Protein AF-A0A7X1WRK9-F1 (afdb_monomer_lite)

pLDDT: mean 97.45, std 4.42, range [53.47, 98.88]

Structure (mmCIF, N/CA/C/O backbone):
data_AF-A0A7X1WRK9-F1
#
_entry.id   AF-A0A7X1WRK9-F1
#
loop_
_atom_site.group_PDB
_atom_site.id
_atom_site.type_symbol
_atom_site.label_atom_id
_atom_site.label_alt_id
_atom_site.label_comp_id
_atom_site.label_asym_id
_atom_site.label_entity_id
_atom_site.label_seq_id
_atom_site.pdbx_PDB_ins_code
_atom_site.Cartn_x
_atom_site.Cartn_y
_atom_site.Cartn_z
_atom_site.occupancy
_atom_site.B_iso_or_equiv
_atom_site.auth_seq_id
_atom_site.auth_comp_id
_atom_site.auth_asym_id
_atom_site.auth_atom_id
_atom_site.pdbx_PDB_model_num
ATOM 1 N N . TYR A 1 1 ? 22.500 0.885 -6.246 1.00 94.75 1 TYR A N 1
ATOM 2 C CA . TYR A 1 1 ? 22.406 -0.528 -5.839 1.00 94.75 1 TYR A CA 1
ATOM 3 C C . TYR A 1 1 ? 23.255 -1.409 -6.735 1.00 94.75 1 TYR A C 1
ATOM 5 O O . TYR A 1 1 ? 24.122 -2.088 -6.204 1.00 94.75 1 TYR A O 1
ATOM 13 N N . ASP A 1 2 ? 23.129 -1.287 -8.056 1.00 94.88 2 ASP A N 1
ATOM 14 C CA . ASP A 1 2 ? 23.930 -2.044 -9.032 1.00 94.88 2 ASP A CA 1
ATOM 15 C C . ASP A 1 2 ? 25.448 -1.959 -8.793 1.00 94.88 2 ASP A C 1
ATOM 17 O O . ASP A 1 2 ? 26.114 -2.985 -8.714 1.00 94.88 2 ASP A O 1
ATOM 21 N N . ALA A 1 3 ? 25.998 -0.758 -8.563 1.00 97.50 3 ALA A N 1
ATOM 22 C CA . ALA A 1 3 ? 27.426 -0.579 -8.251 1.00 97.50 3 ALA A CA 1
ATOM 23 C C . ALA A 1 3 ? 27.886 -1.296 -6.961 1.00 97.50 3 ALA A C 1
ATOM 25 O O . ALA A 1 3 ? 29.075 -1.537 -6.781 1.00 97.50 3 ALA A O 1
ATOM 26 N N . ALA A 1 4 ? 26.950 -1.641 -6.071 1.00 97.44 4 ALA A N 1
ATOM 27 C CA . ALA A 1 4 ? 27.188 -2.413 -4.852 1.00 97.44 4 ALA A CA 1
ATOM 28 C C . ALA A 1 4 ? 26.836 -3.909 -5.014 1.00 97.44 4 ALA A C 1
ATOM 30 O O . ALA A 1 4 ? 26.764 -4.628 -4.021 1.00 97.44 4 ALA A O 1
ATOM 31 N N . GLY A 1 5 ? 26.575 -4.384 -6.239 1.00 97.31 5 GLY A N 1
ATOM 32 C CA . GLY A 1 5 ? 26.250 -5.786 -6.529 1.00 97.31 5 GLY A CA 1
ATOM 33 C C . GLY A 1 5 ? 24.826 -6.214 -6.152 1.00 97.31 5 GLY A C 1
ATOM 34 O O . GLY A 1 5 ? 24.547 -7.409 -6.088 1.00 97.31 5 GLY A O 1
ATOM 35 N N . VAL A 1 6 ? 23.917 -5.269 -5.888 1.00 97.56 6 VAL A N 1
ATOM 36 C CA . VAL A 1 6 ? 22.509 -5.564 -5.573 1.00 97.56 6 VAL A CA 1
ATOM 37 C C . VAL A 1 6 ? 21.665 -5.401 -6.832 1.00 97.56 6 VAL A C 1
ATOM 39 O O . VAL A 1 6 ? 21.566 -4.296 -7.358 1.00 97.56 6 VAL A O 1
ATOM 42 N N . SER A 1 7 ? 21.060 -6.501 -7.284 1.00 95.94 7 SER A N 1
ATOM 43 C CA . SER A 1 7 ? 20.192 -6.541 -8.465 1.00 95.94 7 SER A CA 1
ATOM 44 C C . SER A 1 7 ? 18.877 -5.771 -8.261 1.00 95.94 7 SER A C 1
ATOM 46 O O . SER A 1 7 ? 18.382 -5.635 -7.138 1.00 95.94 7 SER A O 1
ATOM 48 N N . LYS A 1 8 ? 18.310 -5.265 -9.364 1.00 93.75 8 LYS A N 1
ATOM 49 C CA . LYS A 1 8 ? 17.110 -4.410 -9.385 1.00 93.75 8 LYS A CA 1
ATOM 50 C C . LYS A 1 8 ? 15.859 -5.100 -8.833 1.00 93.75 8 LYS A C 1
ATOM 52 O O . LYS A 1 8 ? 15.050 -4.440 -8.198 1.00 93.75 8 LYS A O 1
ATOM 57 N N . ASP A 1 9 ? 15.732 -6.415 -8.997 1.00 95.25 9 ASP A N 1
ATOM 58 C CA . ASP A 1 9 ? 14.627 -7.240 -8.474 1.00 95.25 9 ASP A CA 1
ATOM 59 C C . ASP A 1 9 ? 14.572 -7.303 -6.936 1.00 95.25 9 ASP A C 1
ATOM 61 O O . ASP A 1 9 ? 13.569 -7.714 -6.356 1.00 95.25 9 ASP A O 1
ATOM 65 N N . ARG A 1 10 ? 15.642 -6.871 -6.257 1.00 97.31 10 ARG A N 1
ATOM 66 C CA . ARG A 1 10 ? 15.700 -6.759 -4.793 1.00 97.31 10 ARG A CA 1
ATOM 67 C C . ARG A 1 10 ? 15.329 -5.374 -4.265 1.00 97.31 10 ARG A C 1
ATOM 69 O O . ARG A 1 10 ? 15.369 -5.168 -3.050 1.00 97.31 10 ARG A O 1
ATOM 76 N N . VAL A 1 11 ? 15.021 -4.418 -5.141 1.00 97.81 11 VAL A N 1
ATOM 77 C CA . VAL A 1 11 ? 14.848 -3.006 -4.787 1.00 97.81 11 VAL A CA 1
ATOM 78 C C . VAL A 1 11 ? 13.522 -2.487 -5.327 1.00 97.81 11 VAL A C 1
ATOM 80 O O . VAL A 1 11 ? 13.218 -2.640 -6.500 1.00 97.81 11 VAL A O 1
ATOM 83 N N . LEU A 1 12 ? 12.773 -1.787 -4.473 1.00 98.44 12 LEU A N 1
ATOM 84 C CA . LEU A 1 12 ? 11.629 -0.979 -4.888 1.00 98.44 12 LEU A CA 1
ATOM 85 C C . LEU A 1 12 ? 11.966 0.501 -4.704 1.00 98.44 12 LEU A C 1
ATOM 87 O O . LEU A 1 12 ? 12.271 0.932 -3.587 1.00 98.44 12 LEU A O 1
ATOM 91 N N . ILE A 1 13 ? 11.891 1.292 -5.774 1.00 98.62 13 ILE A N 1
ATOM 92 C CA . ILE A 1 13 ? 12.064 2.747 -5.686 1.00 98.62 13 ILE A CA 1
ATOM 93 C C . ILE A 1 13 ? 10.761 3.367 -5.193 1.00 98.62 13 ILE A C 1
ATOM 95 O O . ILE A 1 13 ? 9.708 3.215 -5.808 1.00 98.62 13 ILE A O 1
ATOM 99 N N . LYS A 1 14 ? 10.821 4.045 -4.046 1.00 98.81 14 LYS A N 1
ATOM 100 C CA . LYS A 1 14 ? 9.633 4.575 -3.377 1.00 98.81 14 LYS A CA 1
ATOM 101 C C . LYS A 1 14 ? 9.368 6.021 -3.791 1.00 98.81 14 LYS A C 1
ATOM 103 O O . LYS A 1 14 ? 10.218 6.878 -3.564 1.00 98.81 14 LYS A O 1
ATOM 108 N N . LEU A 1 15 ? 8.183 6.297 -4.338 1.00 98.75 15 LEU A N 1
ATOM 109 C CA . LEU A 1 15 ? 7.756 7.638 -4.757 1.00 98.75 15 LEU A CA 1
ATOM 110 C C . LEU A 1 15 ? 6.411 8.005 -4.122 1.00 98.75 15 LEU A C 1
ATOM 112 O O . LEU A 1 15 ? 5.583 7.138 -3.843 1.00 98.75 15 LEU A O 1
ATOM 116 N N . ALA A 1 16 ? 6.180 9.296 -3.888 1.00 98.75 16 ALA A N 1
ATOM 117 C CA . ALA A 1 16 ? 4.862 9.778 -3.486 1.00 98.75 16 ALA A CA 1
ATOM 118 C C . ALA A 1 16 ? 3.863 9.618 -4.644 1.00 98.75 16 ALA A C 1
ATOM 120 O O . ALA A 1 16 ? 4.201 9.898 -5.791 1.00 98.75 16 ALA A O 1
ATOM 121 N N . SER A 1 17 ? 2.625 9.228 -4.339 1.00 98.69 17 SER A N 1
ATOM 122 C CA . SER A 1 17 ? 1.556 9.000 -5.326 1.00 98.69 17 SER A CA 1
ATOM 123 C C . SER A 1 17 ? 0.919 10.309 -5.819 1.00 98.69 17 SER A C 1
ATOM 125 O O . SER A 1 17 ? -0.303 10.463 -5.799 1.00 98.69 17 SER A O 1
ATOM 127 N N . THR A 1 18 ? 1.738 11.293 -6.198 1.00 98.81 18 THR A N 1
ATOM 128 C CA . THR A 1 18 ? 1.277 12.477 -6.942 1.00 98.81 18 THR A CA 1
ATOM 129 C C . THR A 1 18 ? 1.105 12.123 -8.419 1.00 98.81 18 THR A C 1
ATOM 131 O O . THR A 1 18 ? 1.531 11.054 -8.854 1.00 98.81 18 THR A O 1
ATOM 134 N N . CYS A 1 19 ? 0.509 13.016 -9.212 1.00 98.44 19 CYS A N 1
ATOM 135 C CA . CYS A 1 19 ? 0.397 12.805 -10.657 1.00 98.44 19 CYS A CA 1
ATOM 136 C C . CYS A 1 19 ? 1.779 12.565 -11.291 1.00 98.44 19 CYS A C 1
ATOM 138 O O . CYS A 1 19 ? 1.993 11.576 -11.988 1.00 98.44 19 CYS A O 1
ATOM 140 N N . GLU A 1 20 ? 2.746 13.420 -10.966 1.00 98.81 20 GLU A N 1
ATOM 141 C CA . GLU A 1 20 ? 4.124 13.357 -11.452 1.00 98.81 20 GLU A CA 1
ATOM 142 C C . GLU A 1 20 ? 4.833 12.099 -10.952 1.00 98.81 20 GLU A C 1
ATOM 144 O O . GLU A 1 20 ? 5.529 11.445 -11.724 1.00 98.81 20 GLU A O 1
ATOM 149 N N . GLY A 1 21 ? 4.620 11.722 -9.686 1.00 98.81 21 GLY A N 1
ATOM 150 C CA . GLY A 1 21 ? 5.179 10.497 -9.118 1.00 98.81 21 GLY A CA 1
ATOM 151 C C . GLY A 1 21 ? 4.663 9.238 -9.816 1.00 98.81 21 GLY A C 1
ATOM 152 O O . GLY A 1 21 ? 5.448 8.338 -10.104 1.00 98.81 21 GLY A O 1
ATOM 153 N N . ILE A 1 22 ? 3.373 9.199 -10.164 1.00 98.88 22 ILE A N 1
ATOM 154 C CA . ILE A 1 22 ? 2.767 8.089 -10.914 1.00 98.88 22 ILE A CA 1
ATOM 155 C C . ILE A 1 22 ? 3.288 8.058 -12.356 1.00 98.88 22 ILE A C 1
ATOM 157 O O . ILE A 1 22 ? 3.625 6.988 -12.854 1.00 98.88 22 ILE A O 1
ATOM 161 N N . ARG A 1 23 ? 3.405 9.212 -13.029 1.00 98.81 23 ARG A N 1
ATOM 162 C CA . ARG A 1 23 ? 3.986 9.284 -14.385 1.00 98.81 23 ARG A CA 1
ATOM 163 C C . ARG A 1 23 ? 5.454 8.850 -14.403 1.00 98.81 23 ARG A C 1
ATOM 165 O O . ARG A 1 23 ? 5.867 8.135 -15.310 1.00 98.81 23 ARG A O 1
ATOM 172 N N . ALA A 1 24 ? 6.232 9.253 -13.399 1.00 98.81 24 ALA A N 1
ATOM 173 C CA . ALA A 1 24 ? 7.614 8.814 -13.246 1.00 98.81 24 ALA A CA 1
ATOM 174 C C . ALA A 1 24 ? 7.691 7.301 -13.012 1.00 98.81 24 ALA A C 1
ATOM 176 O O . ALA A 1 24 ? 8.501 6.627 -13.644 1.00 98.81 24 ALA A O 1
ATOM 177 N N . ALA A 1 25 ? 6.823 6.759 -12.154 1.00 98.81 25 ALA A N 1
ATOM 178 C CA . ALA A 1 25 ? 6.762 5.326 -11.910 1.00 98.81 25 ALA A CA 1
ATOM 179 C C . ALA A 1 25 ? 6.413 4.529 -13.171 1.00 98.81 25 ALA A C 1
ATOM 181 O O . ALA A 1 25 ? 7.084 3.546 -13.455 1.00 98.81 25 ALA A O 1
ATOM 182 N N . GLU A 1 26 ? 5.448 4.985 -13.973 1.00 98.81 26 GLU A N 1
ATOM 183 C CA . GLU A 1 26 ? 5.098 4.338 -15.244 1.00 98.81 26 GLU A CA 1
ATOM 184 C C . GLU A 1 26 ? 6.319 4.189 -16.170 1.00 98.81 26 GLU A C 1
ATOM 186 O O . GLU A 1 26 ? 6.514 3.147 -16.798 1.00 98.81 26 GLU A O 1
ATOM 191 N N . GLN A 1 27 ? 7.158 5.225 -16.255 1.00 98.75 27 GLN A N 1
ATOM 192 C CA . GLN A 1 27 ? 8.375 5.177 -17.061 1.00 98.75 27 GLN A CA 1
ATOM 193 C C . GLN A 1 27 ? 9.424 4.232 -16.455 1.00 98.75 27 GLN A C 1
ATOM 195 O O . GLN A 1 27 ? 10.020 3.438 -17.179 1.00 98.75 27 GLN A O 1
ATOM 200 N N . LEU A 1 28 ? 9.619 4.277 -15.133 1.00 98.56 28 LEU A N 1
ATOM 201 C CA . LEU A 1 28 ? 10.561 3.403 -14.426 1.00 98.56 28 LEU A CA 1
ATOM 202 C C . LEU A 1 28 ? 10.203 1.917 -14.588 1.00 98.56 28 LEU A C 1
ATOM 204 O O . LEU A 1 28 ? 11.087 1.105 -14.861 1.00 98.56 28 LEU A O 1
ATOM 208 N N . GLU A 1 29 ? 8.921 1.561 -14.502 1.00 98.25 29 GLU A N 1
ATOM 209 C CA . GLU A 1 29 ? 8.458 0.177 -14.676 1.00 98.25 29 GLU A CA 1
ATOM 210 C C . GLU A 1 29 ? 8.717 -0.334 -16.103 1.00 98.25 29 GLU A C 1
ATOM 212 O O . GLU A 1 29 ? 9.174 -1.464 -16.282 1.00 98.25 29 GLU A O 1
ATOM 217 N N . LYS A 1 30 ? 8.534 0.516 -17.130 1.00 98.19 30 LYS A N 1
ATOM 218 C CA . LYS A 1 30 ? 8.883 0.189 -18.531 1.00 98.19 30 LYS A CA 1
ATOM 219 C C . LYS A 1 30 ? 10.381 -0.066 -18.727 1.00 98.19 30 LYS A C 1
ATOM 221 O O . LYS A 1 30 ? 10.762 -0.805 -19.631 1.00 98.19 30 LYS A O 1
ATOM 226 N N . GLU A 1 31 ? 11.225 0.514 -17.876 1.00 97.44 31 GLU A N 1
ATOM 227 C CA . GLU A 1 31 ? 12.681 0.314 -17.854 1.00 97.44 31 GLU A CA 1
ATOM 228 C C . GLU A 1 31 ? 13.120 -0.841 -16.930 1.00 97.44 31 GLU A C 1
ATOM 230 O O . GLU A 1 31 ? 14.319 -1.069 -16.726 1.00 97.44 31 GLU A O 1
ATOM 235 N N . GLY A 1 32 ? 12.164 -1.587 -16.364 1.00 96.94 32 GLY A N 1
ATOM 236 C CA . GLY A 1 32 ? 12.422 -2.709 -15.461 1.00 96.94 32 GLY A CA 1
ATOM 237 C C . GLY A 1 32 ? 12.868 -2.286 -14.058 1.00 96.94 32 GLY A C 1
ATOM 238 O O . GLY A 1 32 ? 13.557 -3.049 -13.377 1.00 96.94 32 GLY A O 1
ATOM 239 N N . ILE A 1 33 ? 12.528 -1.068 -13.628 1.00 98.25 33 ILE A N 1
ATOM 240 C CA . ILE A 1 33 ? 12.784 -0.557 -12.278 1.00 98.25 33 ILE A CA 1
ATOM 241 C C . ILE A 1 33 ? 11.469 -0.583 -11.500 1.00 98.25 33 ILE A C 1
ATOM 243 O O . ILE A 1 33 ? 10.606 0.269 -11.693 1.00 98.25 33 ILE A O 1
ATOM 247 N N . GLN A 1 34 ? 11.345 -1.547 -10.591 1.00 98.50 34 GLN A N 1
ATOM 248 C CA . GLN A 1 34 ? 10.137 -1.729 -9.792 1.00 98.50 34 GLN A CA 1
ATOM 249 C C . GLN A 1 34 ? 9.946 -0.591 -8.782 1.00 98.50 34 GLN A C 1
ATOM 251 O O . GLN A 1 34 ? 10.891 -0.141 -8.119 1.00 98.50 34 GLN A O 1
ATOM 256 N N . THR A 1 35 ? 8.703 -0.145 -8.627 1.00 98.81 35 THR A N 1
ATOM 257 C CA . THR A 1 35 ? 8.350 1.012 -7.801 1.00 98.81 35 THR A CA 1
ATOM 258 C C . THR A 1 35 ? 7.389 0.676 -6.661 1.00 98.81 35 THR A C 1
ATOM 260 O O . THR A 1 35 ? 6.619 -0.283 -6.694 1.00 98.81 35 THR A O 1
ATOM 263 N N . ASN A 1 36 ? 7.459 1.487 -5.603 1.00 98.81 36 ASN A N 1
ATOM 264 C CA . ASN A 1 36 ? 6.512 1.498 -4.493 1.00 98.81 36 ASN A CA 1
ATOM 265 C C . ASN A 1 36 ? 5.868 2.887 -4.391 1.00 98.81 36 ASN A C 1
ATOM 267 O O . ASN A 1 36 ? 6.507 3.848 -3.950 1.00 98.81 36 ASN A O 1
ATOM 271 N N . LEU A 1 37 ? 4.592 2.985 -4.750 1.00 98.88 37 LEU A N 1
ATOM 272 C CA . LEU A 1 37 ? 3.845 4.239 -4.712 1.00 98.88 37 LEU A CA 1
ATOM 273 C C . LEU A 1 37 ? 3.214 4.412 -3.329 1.00 98.88 37 LEU A C 1
ATOM 275 O O . LEU A 1 37 ? 2.300 3.692 -2.935 1.00 98.88 37 LEU A O 1
ATOM 279 N N . THR A 1 38 ? 3.739 5.366 -2.562 1.00 98.75 38 THR A N 1
ATOM 280 C CA . THR A 1 38 ? 3.382 5.629 -1.159 1.00 98.75 38 THR A CA 1
ATOM 281 C C . THR A 1 38 ? 2.582 6.920 -1.013 1.00 98.75 38 THR A C 1
ATOM 283 O O . THR A 1 38 ? 2.396 7.644 -1.989 1.00 98.75 38 THR A O 1
ATOM 286 N N . LEU A 1 39 ? 2.149 7.259 0.210 1.00 98.62 39 LEU A N 1
ATOM 287 C CA . LEU A 1 39 ? 1.322 8.454 0.459 1.00 98.62 39 LEU A CA 1
ATOM 288 C C . LEU A 1 39 ? 0.041 8.418 -0.393 1.00 98.62 39 LEU A C 1
ATOM 290 O O . LEU A 1 39 ? -0.367 9.414 -0.993 1.00 98.62 39 LEU A O 1
ATOM 294 N N . LEU A 1 40 ? -0.546 7.224 -0.476 1.00 98.81 40 LEU A N 1
ATOM 295 C CA . LEU A 1 40 ? -1.764 6.948 -1.217 1.00 98.81 40 LEU A CA 1
ATOM 296 C C . LEU A 1 40 ? -2.943 6.990 -0.242 1.00 98.81 40 LEU A C 1
ATOM 298 O O . LEU A 1 40 ? -2.978 6.231 0.729 1.00 98.81 40 LEU A O 1
ATOM 302 N N . PHE A 1 41 ? -3.882 7.898 -0.499 1.00 98.69 41 PHE A N 1
ATOM 303 C CA . PHE A 1 41 ? -5.015 8.191 0.383 1.00 98.69 41 PHE A CA 1
ATOM 304 C C . PHE A 1 41 ? -6.363 8.145 -0.337 1.00 98.69 41 PHE A C 1
ATOM 306 O O . PHE A 1 41 ? -7.373 7.831 0.287 1.00 98.69 41 PHE A O 1
ATOM 313 N N . SER A 1 42 ? -6.398 8.473 -1.632 1.00 98.69 42 SER A N 1
ATOM 314 C CA . SER A 1 42 ? -7.634 8.526 -2.409 1.00 98.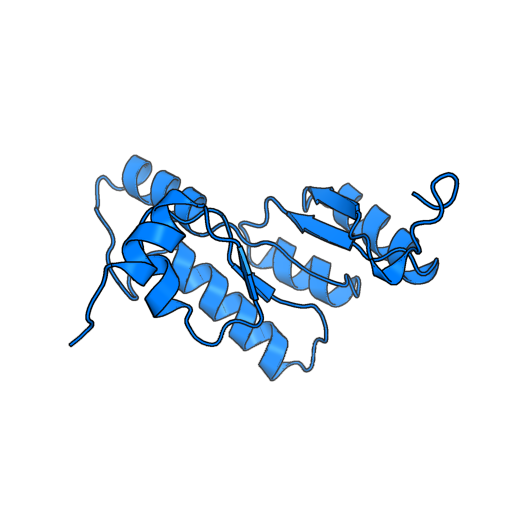69 42 SER A CA 1
ATOM 315 C C . SER A 1 42 ? -7.754 7.360 -3.384 1.00 98.69 42 SER A C 1
ATOM 317 O O . SER A 1 42 ? -6.767 6.831 -3.897 1.00 98.69 42 SER A O 1
ATOM 319 N N . PHE A 1 43 ? -8.998 7.005 -3.703 1.00 98.75 43 PHE A N 1
ATOM 320 C CA . PHE A 1 43 ? -9.281 5.997 -4.720 1.00 98.75 43 PHE A CA 1
ATOM 321 C C . PHE A 1 43 ? -8.758 6.406 -6.107 1.00 98.75 43 PHE A C 1
ATOM 323 O O . PHE A 1 43 ? -8.292 5.556 -6.856 1.00 98.75 43 PHE A O 1
ATOM 330 N N . ALA A 1 44 ? -8.763 7.705 -6.427 1.00 98.81 44 ALA A N 1
ATOM 331 C CA . ALA A 1 44 ? -8.223 8.210 -7.688 1.00 98.81 44 ALA A CA 1
ATOM 332 C C . ALA A 1 44 ? -6.719 7.921 -7.829 1.00 98.81 44 ALA A C 1
ATOM 334 O O . ALA A 1 44 ? -6.268 7.546 -8.907 1.00 98.81 44 ALA A O 1
ATOM 335 N N . GLN A 1 45 ? -5.951 8.036 -6.738 1.00 98.88 45 GLN A N 1
ATOM 336 C CA . GLN A 1 45 ? -4.538 7.651 -6.744 1.00 98.88 45 GLN A CA 1
ATOM 337 C C . GLN A 1 45 ? -4.374 6.142 -6.954 1.00 98.88 45 GLN A C 1
ATOM 339 O O . GLN A 1 45 ? -3.524 5.741 -7.739 1.00 98.88 45 GLN A O 1
ATOM 344 N N . ALA A 1 46 ? -5.192 5.314 -6.290 1.00 98.81 46 ALA A N 1
ATOM 345 C CA . ALA A 1 46 ? -5.155 3.862 -6.477 1.00 98.81 46 ALA A CA 1
ATOM 346 C C . ALA A 1 46 ? -5.415 3.482 -7.937 1.00 98.81 46 ALA A C 1
ATOM 348 O O . ALA A 1 46 ? -4.580 2.839 -8.559 1.00 98.81 46 ALA A O 1
ATOM 349 N N . GLN A 1 47 ? -6.518 3.948 -8.520 1.00 98.81 47 GLN A N 1
ATOM 350 C CA . GLN A 1 47 ? -6.834 3.650 -9.913 1.00 98.81 47 GLN A CA 1
ATOM 351 C C . GLN A 1 47 ? -5.713 4.103 -10.866 1.00 98.81 47 GLN A C 1
ATOM 353 O O . GLN A 1 47 ? -5.257 3.317 -11.689 1.00 98.81 47 GLN A O 1
ATOM 358 N N . ALA A 1 48 ? -5.193 5.323 -10.698 1.00 98.81 48 ALA A N 1
ATOM 359 C CA . ALA A 1 48 ? -4.114 5.832 -11.543 1.00 98.81 48 ALA A CA 1
ATOM 360 C C . ALA A 1 48 ? -2.804 5.029 -11.413 1.00 98.81 48 ALA A C 1
ATOM 362 O O . ALA A 1 48 ? -2.099 4.852 -12.405 1.00 98.81 48 ALA A O 1
ATOM 363 N N . CYS A 1 49 ? -2.471 4.536 -10.215 1.00 98.88 49 CYS A N 1
ATOM 364 C CA . CYS A 1 49 ? -1.335 3.634 -10.006 1.00 98.88 49 CYS A CA 1
ATOM 365 C C . CYS A 1 49 ? -1.545 2.281 -10.702 1.00 98.88 49 CYS A C 1
ATOM 367 O O . CYS A 1 49 ? -0.611 1.762 -11.311 1.00 98.88 49 CYS A O 1
ATOM 369 N N . ALA A 1 50 ? -2.756 1.725 -10.618 1.00 98.62 50 ALA A N 1
ATOM 370 C CA . ALA A 1 50 ? -3.116 0.466 -11.267 1.00 98.62 50 ALA A CA 1
ATOM 371 C C . ALA A 1 50 ? -2.995 0.573 -12.796 1.00 98.62 50 ALA A C 1
ATOM 373 O O . ALA A 1 50 ? -2.341 -0.255 -13.428 1.00 98.62 50 ALA A O 1
ATOM 374 N N . ASP A 1 51 ? -3.544 1.646 -13.373 1.00 98.50 51 ASP A N 1
ATOM 375 C CA . ASP A 1 51 ? -3.493 1.926 -14.813 1.00 98.50 51 ASP A CA 1
ATOM 376 C C . ASP A 1 51 ? -2.061 2.193 -15.306 1.00 98.50 51 ASP A C 1
ATOM 378 O O . ASP A 1 51 ? -1.714 1.852 -16.435 1.00 98.50 51 ASP A O 1
ATOM 382 N N . ALA A 1 52 ? -1.207 2.773 -14.456 1.00 98.56 52 ALA A N 1
ATOM 383 C CA . ALA A 1 52 ? 0.216 2.970 -14.736 1.00 98.56 52 ALA A CA 1
ATOM 384 C C . ALA A 1 52 ? 1.052 1.679 -14.630 1.00 98.56 52 ALA A C 1
ATOM 386 O O . ALA A 1 52 ? 2.236 1.700 -14.964 1.00 98.56 52 ALA A O 1
ATOM 387 N N . GLY A 1 53 ? 0.466 0.570 -14.164 1.00 98.44 53 GLY A N 1
ATOM 388 C CA . GLY A 1 53 ? 1.146 -0.722 -14.072 1.00 98.44 53 GLY A CA 1
ATOM 389 C C . GLY A 1 53 ? 2.266 -0.762 -13.033 1.00 98.44 53 GLY A C 1
ATOM 390 O O . GLY A 1 53 ? 3.236 -1.493 -13.218 1.00 98.44 53 GLY A O 1
ATO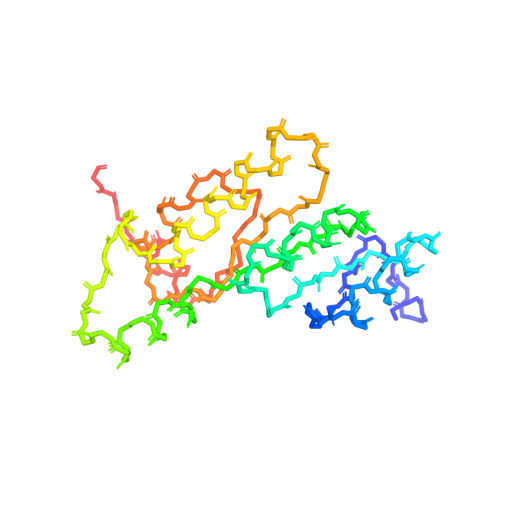M 391 N N . VAL A 1 54 ? 2.157 0.023 -11.955 1.00 98.62 54 VAL A N 1
ATOM 392 C CA . VAL A 1 54 ? 3.188 0.052 -10.905 1.00 98.62 54 VAL A CA 1
ATOM 393 C C . VAL A 1 54 ? 3.278 -1.292 -10.187 1.00 98.62 54 VAL A C 1
ATOM 395 O O . VAL A 1 54 ? 2.269 -1.982 -10.014 1.00 98.62 54 VAL A O 1
ATOM 398 N N . PHE A 1 55 ? 4.471 -1.661 -9.726 1.00 98.75 55 PHE A N 1
ATOM 399 C CA . PHE A 1 55 ? 4.691 -2.945 -9.069 1.00 98.75 55 PHE A CA 1
ATOM 400 C C . PHE A 1 55 ? 3.918 -3.061 -7.748 1.00 98.75 55 PHE A C 1
ATOM 402 O O . PHE A 1 55 ? 3.274 -4.078 -7.485 1.00 98.75 55 PHE A O 1
ATOM 409 N N . LEU A 1 56 ? 3.962 -2.023 -6.906 1.00 98.81 56 LEU A N 1
ATOM 410 C CA . LEU A 1 56 ? 3.357 -2.039 -5.574 1.00 98.81 56 LEU A CA 1
ATOM 411 C C . LEU A 1 56 ? 2.826 -0.658 -5.165 1.00 98.81 56 LEU A C 1
ATOM 413 O O . LEU A 1 56 ? 3.451 0.370 -5.432 1.00 98.81 56 LEU A O 1
ATOM 417 N N . ILE A 1 57 ? 1.714 -0.640 -4.425 1.00 98.88 57 ILE A N 1
ATOM 418 C CA . ILE A 1 57 ? 1.210 0.550 -3.723 1.00 98.88 57 ILE A CA 1
ATOM 419 C C . ILE A 1 57 ? 1.237 0.368 -2.199 1.00 98.88 57 ILE A C 1
ATOM 421 O O . ILE A 1 57 ? 0.988 -0.722 -1.686 1.00 98.88 57 ILE A O 1
ATOM 425 N N . SER A 1 58 ? 1.494 1.460 -1.473 1.00 98.81 58 SER A N 1
ATOM 426 C CA . SER A 1 58 ? 1.442 1.539 -0.007 1.00 98.81 58 SER A CA 1
ATOM 427 C C . SER A 1 58 ? 0.345 2.508 0.469 1.00 98.81 58 SER A C 1
ATOM 429 O O . SER A 1 58 ? 0.666 3.646 0.843 1.00 98.81 58 SER A O 1
ATOM 431 N N . PRO A 1 59 ? -0.945 2.118 0.443 1.00 98.75 59 PRO A N 1
ATOM 432 C CA . PRO A 1 59 ? -2.019 2.923 1.018 1.00 98.75 59 PRO A CA 1
ATOM 433 C C . PRO A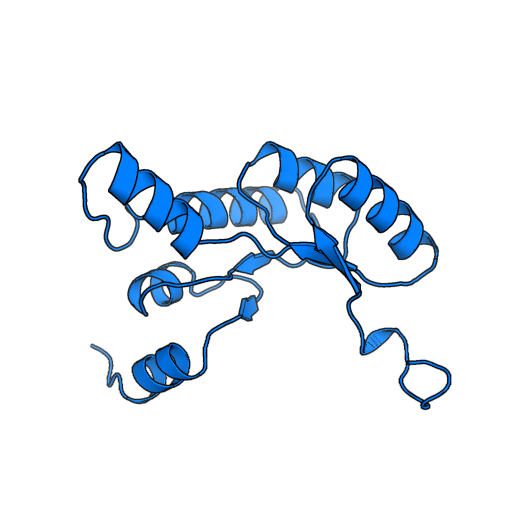 1 59 ? -1.889 3.032 2.542 1.00 98.75 59 PRO A C 1
ATOM 435 O O . PRO A 1 59 ? -1.582 2.060 3.235 1.00 98.75 59 PRO A O 1
ATOM 438 N N . PHE A 1 60 ? -2.088 4.241 3.069 1.00 98.69 60 PHE A N 1
ATOM 439 C CA . PHE A 1 60 ? -1.866 4.531 4.487 1.00 98.69 60 PHE A CA 1
ATOM 440 C C . PHE A 1 60 ? -3.163 4.422 5.287 1.00 98.69 60 PHE A C 1
ATOM 442 O O . PHE A 1 60 ? -4.047 5.257 5.145 1.00 98.69 60 PHE A O 1
ATOM 449 N N . VAL A 1 61 ? -3.233 3.445 6.189 1.00 98.69 61 VAL A N 1
ATOM 450 C CA . VAL A 1 61 ? -4.416 3.156 7.012 1.00 98.69 61 VAL A CA 1
ATOM 451 C C . VAL A 1 61 ? -4.533 4.157 8.158 1.00 98.69 61 VAL A C 1
ATOM 453 O O . VAL A 1 61 ? -5.425 5.003 8.182 1.00 98.69 61 VAL A O 1
ATOM 456 N N . GLY A 1 62 ? -3.565 4.153 9.075 1.00 97.94 62 GLY A N 1
ATOM 457 C CA . GLY A 1 62 ? -3.645 4.936 10.306 1.00 97.94 62 GLY A CA 1
ATOM 458 C C . GLY A 1 62 ? -3.614 6.450 10.100 1.00 97.94 62 GLY A C 1
ATOM 459 O O . GLY A 1 62 ? -4.129 7.193 10.924 1.00 97.94 62 GLY A O 1
ATOM 460 N N . ARG A 1 63 ? -3.058 6.941 8.986 1.00 98.50 63 ARG A N 1
ATOM 461 C CA . ARG A 1 63 ? -3.109 8.378 8.650 1.00 98.50 63 ARG A CA 1
ATOM 462 C C . ARG A 1 63 ? -4.497 8.827 8.196 1.00 98.50 63 ARG A C 1
ATOM 464 O O . ARG A 1 63 ? -4.853 9.975 8.444 1.00 98.50 63 ARG A O 1
ATOM 471 N N . ILE A 1 64 ? -5.263 7.947 7.547 1.00 98.56 64 ILE A N 1
ATOM 472 C CA . ILE A 1 64 ? -6.670 8.213 7.235 1.00 98.56 64 ILE A CA 1
ATOM 473 C C . ILE A 1 64 ? -7.454 8.256 8.549 1.00 98.56 64 ILE A C 1
ATOM 475 O O . ILE A 1 64 ? -8.125 9.252 8.808 1.00 98.56 64 ILE A O 1
ATOM 479 N N . TYR A 1 65 ? -7.276 7.255 9.418 1.00 98.19 65 TYR A N 1
ATOM 480 C CA . TYR A 1 65 ? -7.852 7.248 10.768 1.00 98.19 65 TYR A CA 1
ATOM 481 C C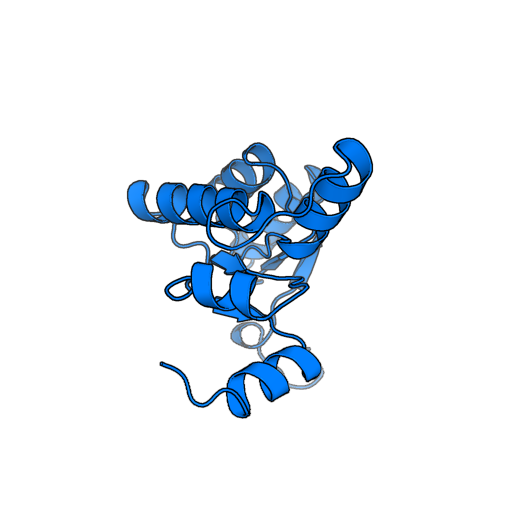 . TYR A 1 65 ? -7.572 8.553 11.535 1.00 98.19 65 TYR A C 1
ATOM 483 O O . TYR A 1 65 ? -8.512 9.193 12.004 1.00 98.19 65 TYR A O 1
ATOM 491 N N . ASP A 1 66 ? -6.313 9.015 11.593 1.00 98.25 66 ASP A N 1
ATOM 492 C CA . ASP A 1 66 ? -5.949 10.255 12.300 1.00 98.25 66 ASP A CA 1
ATOM 493 C C . ASP A 1 66 ? -6.752 11.467 11.792 1.00 98.25 66 ASP A C 1
ATOM 495 O O . ASP A 1 66 ? -7.204 12.308 12.575 1.00 98.25 66 ASP A O 1
ATOM 499 N N . TRP A 1 67 ? -6.920 11.576 10.469 1.00 98.44 67 TRP A N 1
ATOM 500 C CA . TRP A 1 67 ? -7.634 12.686 9.841 1.00 98.44 67 TRP A CA 1
ATOM 501 C C . TRP A 1 67 ? -9.130 12.660 10.175 1.00 98.44 67 TRP A C 1
ATOM 503 O O . TRP A 1 67 ? -9.705 13.698 10.518 1.00 98.44 67 TRP A O 1
ATOM 513 N N . TYR A 1 68 ? -9.754 11.480 10.134 1.00 98.06 68 TYR A N 1
ATOM 514 C CA . TYR A 1 68 ? -11.163 11.307 10.494 1.00 98.06 68 TYR A CA 1
ATOM 515 C C . TYR A 1 68 ? -11.397 11.537 11.986 1.00 98.06 68 TYR A C 1
ATOM 517 O O . TYR A 1 68 ? -12.300 12.291 12.348 1.00 98.06 68 TYR A O 1
ATOM 525 N N . LYS A 1 69 ? -10.550 10.988 12.862 1.00 97.19 69 LYS A N 1
ATOM 526 C CA . LYS A 1 69 ? -10.632 11.224 14.309 1.00 97.19 69 LYS A CA 1
ATOM 527 C C . LYS A 1 69 ? -10.528 12.708 14.646 1.00 97.19 69 LYS A C 1
ATOM 529 O O . LYS A 1 69 ? -11.329 13.223 15.420 1.00 97.19 69 LYS A O 1
ATOM 534 N N . LYS A 1 70 ? -9.596 13.428 14.012 1.00 97.75 70 LYS A N 1
ATOM 535 C CA . LYS A 1 70 ? -9.439 14.876 14.212 1.00 97.75 70 LYS A CA 1
ATOM 536 C C . LYS A 1 70 ? -10.635 15.686 13.699 1.00 97.75 70 LYS A C 1
ATOM 538 O O . LYS A 1 70 ? -10.997 16.674 14.329 1.00 97.75 70 LYS A O 1
ATOM 543 N N . SER A 1 71 ? -11.204 15.322 12.551 1.00 97.19 71 SER A N 1
ATOM 544 C CA . SER A 1 71 ? -12.287 16.089 11.911 1.00 97.19 71 SER A CA 1
ATOM 545 C C . SER A 1 71 ? -13.669 15.805 12.497 1.00 97.19 71 SER A C 1
ATOM 547 O O . SER A 1 71 ? -14.499 16.707 12.553 1.00 97.19 71 SER A O 1
ATOM 549 N N . THR A 1 72 ? -13.910 14.573 12.946 1.00 96.88 72 THR A N 1
ATOM 550 C CA . THR A 1 72 ? -15.220 14.120 13.445 1.00 96.88 72 THR A CA 1
ATOM 551 C C . THR A 1 72 ? -15.278 13.987 14.965 1.00 96.88 72 THR A C 1
ATOM 553 O O . THR A 1 72 ? -16.365 13.863 15.521 1.00 96.88 72 THR A O 1
ATOM 556 N N . GLY A 1 73 ? -14.128 13.966 15.648 1.00 96.00 73 GLY A N 1
ATOM 557 C CA . GLY A 1 73 ? -14.039 13.685 17.084 1.00 96.00 73 GLY A CA 1
ATOM 558 C C . GLY A 1 73 ? -14.384 12.239 17.461 1.00 96.00 73 GLY A C 1
ATOM 559 O O . GLY A 1 73 ? -14.477 11.932 18.645 1.00 96.00 73 GLY A O 1
ATOM 560 N N . THR A 1 74 ? -14.587 11.362 16.475 1.00 94.81 74 THR A N 1
ATOM 561 C CA . THR A 1 74 ? -15.021 9.976 16.674 1.00 94.81 74 THR A CA 1
ATOM 562 C C . THR A 1 74 ? -13.825 9.033 16.674 1.00 94.81 74 THR A C 1
ATOM 564 O O . THR A 1 74 ? -12.888 9.209 15.892 1.00 94.81 74 THR A O 1
ATOM 567 N N . ASP A 1 75 ? -13.859 8.033 17.554 1.00 94.88 75 ASP A N 1
ATOM 568 C CA . ASP A 1 75 ? -12.931 6.909 17.503 1.00 94.88 75 ASP A CA 1
ATOM 569 C C . ASP A 1 75 ? -13.538 5.776 16.672 1.00 94.88 75 ASP A C 1
ATOM 571 O O . ASP A 1 75 ? -14.707 5.436 16.850 1.00 94.88 75 ASP A O 1
ATOM 575 N N . TYR A 1 76 ? -12.750 5.218 15.759 1.00 95.69 76 TYR A N 1
ATOM 576 C CA . TYR A 1 76 ? -13.187 4.177 14.834 1.00 95.69 76 TYR A CA 1
ATOM 577 C C . TYR A 1 76 ? -12.471 2.871 15.165 1.00 95.69 76 TYR A C 1
ATOM 579 O O . TYR A 1 76 ? -11.268 2.866 15.428 1.00 95.69 76 TYR A O 1
ATOM 587 N N . VAL A 1 77 ? -13.209 1.764 15.143 1.00 93.88 77 VAL A N 1
ATOM 588 C CA . VAL A 1 77 ? -12.703 0.434 15.499 1.00 93.88 77 VAL A CA 1
ATOM 589 C C . VAL A 1 77 ? -13.134 -0.599 14.466 1.00 93.88 77 VAL A C 1
ATOM 591 O O . VAL A 1 77 ? -14.203 -0.487 13.866 1.00 93.88 77 VAL A O 1
ATOM 594 N N . GLY A 1 78 ? -12.305 -1.624 14.275 1.00 94.25 78 GLY A N 1
ATOM 595 C CA . GLY A 1 78 ? -12.614 -2.736 13.378 1.00 94.25 78 GLY A CA 1
ATOM 596 C C . GLY A 1 78 ? -12.902 -2.284 11.941 1.00 94.25 78 GLY A C 1
ATOM 597 O O . GLY A 1 78 ? -12.200 -1.437 11.387 1.00 94.25 78 GLY A O 1
ATOM 598 N N . ALA A 1 79 ? -13.951 -2.852 11.345 1.00 95.38 79 ALA A N 1
ATOM 599 C CA . ALA A 1 79 ? -14.362 -2.588 9.964 1.00 95.38 79 ALA A CA 1
ATOM 600 C C . ALA A 1 79 ? -14.873 -1.154 9.711 1.00 95.38 79 ALA A C 1
ATOM 602 O O . ALA A 1 79 ? -14.944 -0.723 8.558 1.00 95.38 79 ALA A O 1
ATOM 603 N N . GLU A 1 80 ? -15.203 -0.402 10.765 1.00 97.00 80 GLU A N 1
ATOM 604 C CA . GLU A 1 80 ? -15.618 1.002 10.653 1.00 97.00 80 GLU A CA 1
ATOM 605 C C . GLU A 1 80 ? -14.425 1.963 10.542 1.00 97.00 80 GLU A C 1
ATOM 607 O O . GLU A 1 80 ? -14.612 3.153 10.296 1.00 97.00 80 GLU A O 1
ATOM 612 N N . ASP A 1 81 ? -13.186 1.478 10.700 1.00 98.38 81 ASP A N 1
ATOM 613 C CA . ASP A 1 81 ? -12.000 2.305 10.496 1.00 98.38 81 ASP A CA 1
ATOM 614 C C . ASP A 1 81 ? -11.920 2.793 9.033 1.00 98.38 81 ASP A C 1
ATOM 616 O O . ASP A 1 81 ? -11.841 1.986 8.099 1.00 98.38 81 ASP A O 1
ATOM 620 N N . PRO A 1 82 ? -11.889 4.116 8.789 1.00 98.38 82 PRO A N 1
ATOM 621 C CA . PRO A 1 82 ? -11.936 4.658 7.432 1.00 98.38 82 PRO A CA 1
ATOM 622 C C . PRO A 1 82 ? -10.686 4.315 6.607 1.00 98.38 82 PRO A C 1
ATOM 624 O O . PRO A 1 82 ? -10.739 4.259 5.375 1.00 98.38 82 PRO A O 1
ATOM 627 N N . GLY A 1 83 ? -9.549 4.062 7.259 1.00 98.56 83 GLY A N 1
ATOM 628 C CA . GLY A 1 83 ? -8.347 3.545 6.616 1.00 98.56 83 GLY A CA 1
ATOM 629 C C . GLY A 1 83 ? -8.511 2.090 6.177 1.00 98.56 83 GLY A C 1
ATOM 630 O O . GLY A 1 83 ? -8.138 1.754 5.051 1.00 98.56 83 GLY A O 1
ATOM 631 N N . VAL A 1 84 ? -9.111 1.247 7.024 1.00 98.62 84 VAL A N 1
ATOM 632 C CA . VAL A 1 84 ? -9.438 -0.155 6.694 1.00 98.62 84 VAL A CA 1
ATOM 633 C C . VAL A 1 84 ? -10.420 -0.211 5.526 1.00 98.62 84 VAL A C 1
ATOM 635 O O . VAL A 1 84 ? -10.168 -0.918 4.547 1.00 98.62 84 VAL A O 1
ATOM 638 N N . GLN A 1 85 ? -11.489 0.589 5.562 1.00 98.75 85 GLN A N 1
ATOM 639 C CA . GLN A 1 85 ? -12.465 0.677 4.469 1.00 98.75 85 GLN A CA 1
ATOM 640 C C . GLN A 1 85 ? -11.812 1.117 3.152 1.00 98.75 85 GLN A C 1
ATOM 642 O O . GLN A 1 85 ? -12.087 0.545 2.094 1.00 98.75 85 GLN A O 1
ATOM 647 N N . SER A 1 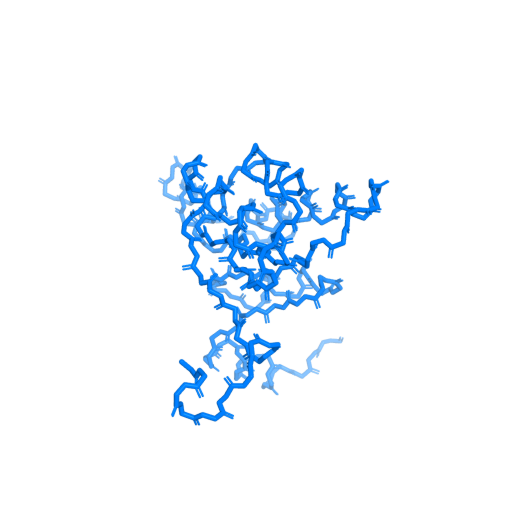86 ? -10.907 2.100 3.213 1.00 98.81 86 SER A N 1
ATOM 648 C CA . SER A 1 86 ? -10.167 2.583 2.044 1.00 98.81 86 SER A CA 1
ATOM 649 C C . SER A 1 86 ? -9.320 1.477 1.405 1.00 98.81 86 SER A C 1
ATOM 651 O O . SER A 1 86 ? -9.460 1.206 0.209 1.00 98.81 86 SER A O 1
ATOM 653 N N . VAL A 1 87 ? -8.491 0.781 2.193 1.00 98.69 87 VAL A N 1
ATOM 654 C CA . VAL A 1 87 ? -7.636 -0.304 1.678 1.00 98.69 87 VAL A CA 1
ATOM 655 C C . VAL A 1 87 ? -8.465 -1.482 1.180 1.00 98.69 87 VAL A C 1
ATOM 657 O O . VAL A 1 87 ? -8.176 -2.000 0.104 1.00 98.69 87 VAL A O 1
ATOM 660 N N . THR A 1 88 ? -9.526 -1.857 1.894 1.00 98.75 88 THR A N 1
ATOM 661 C CA . THR A 1 88 ? -10.439 -2.938 1.486 1.00 98.75 88 THR A CA 1
ATOM 662 C C . THR A 1 88 ? -11.070 -2.643 0.127 1.00 98.75 88 THR A C 1
ATOM 664 O O . THR A 1 88 ? -11.065 -3.488 -0.770 1.00 98.75 88 THR A O 1
ATOM 667 N N . ARG A 1 89 ? -11.551 -1.409 -0.080 1.00 98.81 89 ARG A N 1
ATOM 668 C CA . ARG A 1 89 ? -12.096 -0.971 -1.372 1.00 98.81 89 ARG A CA 1
ATOM 669 C C . ARG A 1 89 ? -11.053 -1.051 -2.487 1.00 98.81 89 ARG A C 1
ATOM 671 O O . ARG A 1 89 ? -11.379 -1.509 -3.581 1.00 98.81 89 ARG A O 1
ATOM 678 N N . ILE A 1 90 ? -9.827 -0.596 -2.228 1.00 98.88 90 ILE A N 1
ATOM 679 C CA . ILE A 1 90 ? -8.728 -0.628 -3.206 1.00 98.88 90 ILE A CA 1
ATOM 680 C C . ILE A 1 90 ? -8.374 -2.073 -3.568 1.00 98.88 90 ILE A C 1
ATOM 682 O O . ILE A 1 90 ? -8.309 -2.401 -4.751 1.00 98.88 90 ILE A O 1
ATOM 686 N N . TYR A 1 91 ? -8.203 -2.936 -2.567 1.00 98.81 91 TYR A N 1
ATOM 687 C CA . TYR A 1 91 ? -7.887 -4.349 -2.757 1.00 98.81 91 TYR A CA 1
ATOM 688 C C . TYR A 1 91 ? -8.950 -5.044 -3.612 1.00 98.81 91 TYR A C 1
ATOM 690 O O . TYR A 1 91 ? -8.625 -5.626 -4.647 1.00 98.81 91 TYR A O 1
ATOM 698 N N . ASN A 1 92 ? -10.227 -4.902 -3.246 1.00 98.69 92 ASN A N 1
ATOM 699 C CA . ASN A 1 92 ? -11.334 -5.505 -3.987 1.00 98.69 92 ASN A CA 1
ATOM 700 C C . ASN A 1 92 ? -11.390 -5.005 -5.433 1.00 98.69 92 ASN A C 1
ATOM 702 O O . ASN A 1 92 ? -11.564 -5.806 -6.349 1.00 98.69 92 ASN A O 1
ATOM 706 N N . TYR A 1 93 ? -11.191 -3.701 -5.653 1.00 98.81 93 TYR A N 1
ATOM 707 C CA . TYR A 1 93 ? -11.122 -3.134 -6.999 1.00 98.81 93 TYR A CA 1
ATOM 708 C C . TYR A 1 93 ? -9.970 -3.739 -7.812 1.00 98.81 93 TYR A C 1
ATOM 710 O O . TYR A 1 93 ? -10.179 -4.136 -8.957 1.00 98.81 93 TYR A O 1
ATOM 718 N N . TYR A 1 94 ? -8.780 -3.876 -7.222 1.00 98.75 94 TYR A N 1
ATOM 719 C CA . TYR A 1 94 ? -7.616 -4.435 -7.910 1.00 98.75 94 TYR A CA 1
ATOM 720 C C . TYR A 1 94 ? -7.848 -5.891 -8.317 1.00 98.75 94 TYR A C 1
ATOM 722 O O . TYR A 1 94 ? -7.648 -6.243 -9.481 1.00 98.75 94 TYR A O 1
ATOM 730 N N . LYS A 1 95 ? -8.327 -6.727 -7.386 1.00 98.25 95 LYS A N 1
ATOM 731 C CA . LYS A 1 95 ? -8.566 -8.155 -7.646 1.00 98.25 95 LYS A CA 1
ATOM 732 C C . LYS A 1 95 ? -9.706 -8.383 -8.634 1.00 98.25 95 LYS A C 1
ATOM 734 O O . LYS A 1 95 ? -9.557 -9.194 -9.542 1.00 98.25 95 LYS A O 1
ATOM 739 N N . ALA A 1 96 ? -10.805 -7.638 -8.508 1.00 98.44 96 ALA A N 1
ATOM 740 C CA . ALA A 1 96 ? -11.957 -7.773 -9.399 1.00 98.44 96 ALA A CA 1
ATOM 741 C C . ALA A 1 96 ? -11.648 -7.381 -10.855 1.00 98.44 96 ALA A C 1
ATOM 743 O O . ALA A 1 96 ? -12.297 -7.886 -11.766 1.00 98.44 96 ALA A O 1
ATOM 744 N N . ASN A 1 97 ? -10.662 -6.506 -11.078 1.00 98.50 97 ASN A N 1
ATOM 745 C CA . ASN A 1 97 ? -10.276 -6.032 -12.412 1.00 98.50 97 ASN A CA 1
ATOM 746 C C . ASN A 1 97 ? -8.969 -6.662 -12.931 1.00 98.50 97 ASN A C 1
ATOM 748 O O . ASN A 1 97 ? -8.481 -6.269 -13.986 1.00 98.50 97 ASN A O 1
ATOM 752 N N . GLY A 1 98 ? -8.404 -7.645 -12.220 1.00 98.12 98 GLY A N 1
ATOM 753 C CA . GLY A 1 98 ? -7.222 -8.384 -12.677 1.00 98.12 98 GLY A CA 1
ATOM 754 C C . GLY A 1 98 ? -5.916 -7.582 -12.670 1.00 98.12 98 GLY A C 1
ATOM 755 O O . GLY A 1 98 ? -5.002 -7.905 -13.428 1.00 98.12 98 GLY A O 1
ATOM 756 N N . TYR A 1 99 ? -5.805 -6.544 -11.836 1.00 98.56 99 TYR A N 1
ATOM 757 C CA . TYR A 1 99 ? -4.558 -5.792 -11.702 1.00 98.56 99 TYR A CA 1
ATOM 758 C C . TYR A 1 99 ? -3.506 -6.595 -10.925 1.00 98.56 99 TYR A C 1
ATOM 760 O O . TYR A 1 99 ? -3.784 -7.164 -9.868 1.00 98.56 99 TYR A O 1
ATOM 768 N N . ASN A 1 100 ? -2.268 -6.579 -11.428 1.00 98.00 100 ASN A N 1
ATOM 769 C CA . ASN A 1 100 ? -1.129 -7.281 -10.822 1.00 98.00 100 ASN A CA 1
ATOM 770 C C . ASN A 1 100 ? -0.389 -6.459 -9.758 1.00 98.00 100 ASN A C 1
ATOM 772 O O . ASN A 1 100 ? 0.475 -6.996 -9.066 1.00 98.00 100 ASN A O 1
ATOM 776 N N . THR A 1 101 ? -0.696 -5.166 -9.632 1.00 98.81 101 THR A N 1
ATOM 777 C CA . THR A 1 101 ? -0.081 -4.295 -8.629 1.00 98.81 101 THR A CA 1
ATOM 778 C C . THR A 1 101 ? -0.333 -4.843 -7.226 1.00 98.81 101 THR A C 1
ATOM 780 O O . THR A 1 101 ? -1.477 -5.060 -6.824 1.00 98.81 101 THR A O 1
ATOM 783 N N . VAL A 1 102 ? 0.739 -5.027 -6.460 1.00 98.81 102 VAL A N 1
ATOM 784 C CA . VAL A 1 102 ? 0.674 -5.521 -5.082 1.00 98.81 102 VAL A CA 1
ATOM 785 C C . VAL A 1 102 ? 0.066 -4.450 -4.177 1.00 98.81 102 VAL A C 1
ATOM 787 O O . VAL A 1 102 ? 0.538 -3.309 -4.148 1.00 98.81 102 VAL A O 1
ATOM 790 N N . VAL A 1 103 ? -0.945 -4.819 -3.391 1.00 98.88 103 VAL A N 1
ATOM 791 C CA . VAL A 1 103 ? -1.521 -3.939 -2.367 1.00 98.88 1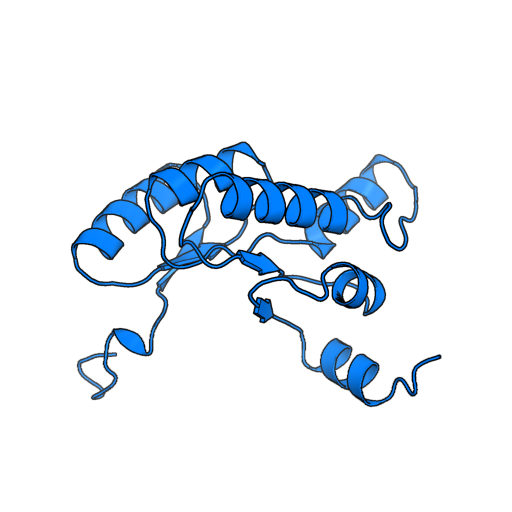03 VAL A CA 1
ATOM 792 C C . VAL A 1 103 ? -0.825 -4.203 -1.035 1.00 98.88 103 VAL A C 1
ATOM 794 O O . VAL A 1 103 ? -0.967 -5.277 -0.457 1.00 98.88 103 VAL A O 1
ATOM 797 N N . MET A 1 104 ? -0.057 -3.225 -0.543 1.00 98.88 104 MET A N 1
ATOM 798 C CA . MET A 1 104 ? 0.630 -3.321 0.746 1.00 98.88 104 MET A CA 1
ATOM 799 C C . MET A 1 104 ? 0.080 -2.311 1.753 1.00 98.88 104 MET A C 1
ATOM 801 O O . MET A 1 104 ? 0.497 -1.153 1.767 1.00 98.88 104 MET A O 1
ATOM 805 N N . GLY A 1 105 ? -0.823 -2.740 2.635 1.00 98.56 105 GLY A N 1
ATOM 806 C CA . GLY A 1 105 ? -1.324 -1.872 3.707 1.00 98.56 105 GLY A CA 1
ATOM 807 C C . GLY A 1 105 ? -0.182 -1.345 4.588 1.00 98.56 105 GLY A C 1
ATOM 808 O O . GLY A 1 105 ? 0.745 -2.089 4.924 1.00 98.56 105 GLY A O 1
ATOM 809 N N . ALA A 1 106 ? -0.218 -0.056 4.936 1.00 98.62 106 ALA A N 1
ATOM 810 C CA . ALA A 1 106 ? 0.865 0.613 5.654 1.00 98.62 106 ALA A CA 1
ATOM 811 C C . ALA A 1 106 ? 0.369 1.632 6.695 1.00 98.62 106 ALA A C 1
ATOM 813 O O . ALA A 1 106 ? -0.756 2.125 6.642 1.00 98.62 106 ALA A O 1
ATOM 814 N N . SER A 1 107 ? 1.274 2.046 7.590 1.00 98.00 107 SER A N 1
ATOM 815 C CA . SER A 1 107 ? 1.063 3.135 8.561 1.00 98.00 107 SER A CA 1
ATOM 816 C C . SER A 1 107 ? -0.052 2.883 9.588 1.00 98.00 107 SER A C 1
ATOM 818 O O . SER A 1 107 ? -0.844 3.778 9.864 1.00 98.00 107 SER A O 1
ATOM 820 N N . PHE A 1 108 ? -0.095 1.691 10.179 1.00 98.56 108 PHE A N 1
ATOM 821 C CA . PHE A 1 108 ? -1.063 1.299 11.214 1.00 98.56 108 PHE A CA 1
ATOM 822 C C . PHE A 1 108 ? -0.916 2.086 12.535 1.00 98.56 108 PHE A C 1
ATOM 824 O O . PHE A 1 108 ? 0.134 2.676 12.811 1.00 98.56 108 PHE A O 1
ATOM 831 N N . ARG A 1 109 ? -1.987 2.136 13.336 1.00 98.06 109 ARG A N 1
ATOM 832 C CA . ARG A 1 109 ? -2.030 2.699 14.704 1.00 98.06 109 ARG A CA 1
ATOM 833 C C . ARG A 1 109 ? -2.232 1.640 15.780 1.00 98.06 109 ARG A C 1
ATOM 835 O O . ARG A 1 109 ? -1.817 1.864 16.907 1.00 98.06 109 ARG A O 1
ATOM 842 N N . ASN A 1 110 ? -2.876 0.530 15.445 1.00 96.81 110 ASN A N 1
ATOM 843 C CA . ASN A 1 110 ? -3.179 -0.562 16.363 1.00 96.81 110 ASN A CA 1
ATOM 844 C C . ASN A 1 110 ? -3.260 -1.886 15.588 1.00 96.81 110 ASN A C 1
ATOM 846 O O . ASN A 1 110 ? -3.342 -1.876 14.356 1.00 96.81 110 ASN A O 1
ATOM 850 N N . ILE A 1 111 ? -3.222 -3.006 16.312 1.00 97.25 111 ILE A N 1
ATOM 851 C CA . ILE A 1 111 ? -3.275 -4.357 15.735 1.00 97.25 111 ILE A CA 1
ATOM 852 C C . ILE A 1 111 ? -4.633 -4.689 15.104 1.00 97.25 111 ILE A C 1
ATOM 854 O O . ILE A 1 111 ? -4.663 -5.323 14.054 1.00 97.25 111 ILE A O 1
ATOM 858 N N . GLY A 1 112 ? -5.732 -4.120 15.613 1.00 97.00 112 GLY A N 1
ATOM 859 C CA . GLY A 1 112 ? -7.067 -4.316 15.039 1.00 97.00 112 GLY A CA 1
ATOM 860 C C . GLY A 1 112 ? -7.169 -3.862 13.578 1.00 97.00 112 GLY A C 1
ATOM 861 O O . GLY A 1 112 ? -7.773 -4.540 12.754 1.00 97.00 112 GLY A O 1
ATOM 862 N N . GLN A 1 113 ? -6.512 -2.762 13.196 1.00 98.25 113 GLN A N 1
ATOM 863 C CA . GLN A 1 113 ? -6.427 -2.352 11.785 1.00 98.25 113 GLN A CA 1
ATOM 864 C C . GLN A 1 113 ? -5.685 -3.372 10.903 1.00 98.25 113 GLN A C 1
ATOM 866 O O . GLN A 1 113 ? -5.955 -3.460 9.706 1.00 98.25 113 GLN A O 1
ATOM 871 N N . ILE A 1 114 ? -4.714 -4.092 11.470 1.00 98.25 114 ILE A N 1
ATOM 872 C CA . ILE A 1 114 ? -3.913 -5.098 10.764 1.00 98.25 114 ILE A CA 1
ATOM 873 C C . ILE A 1 114 ? -4.746 -6.366 10.577 1.00 98.25 114 ILE A C 1
ATOM 875 O O . ILE A 1 114 ? -4.838 -6.868 9.460 1.00 98.25 114 ILE A O 1
ATOM 879 N N . GLU A 1 115 ? -5.396 -6.836 11.641 1.00 97.62 115 GLU A N 1
ATOM 880 C CA . GLU A 1 115 ? -6.279 -8.009 11.635 1.00 97.62 115 GLU A CA 1
ATOM 881 C C . GLU A 1 115 ? -7.431 -7.856 10.644 1.00 97.62 115 GLU A C 1
ATOM 883 O O . GLU A 1 115 ? -7.699 -8.761 9.858 1.00 97.62 115 GLU A O 1
ATOM 888 N N . GLN A 1 116 ? -8.064 -6.679 10.597 1.00 98.19 116 GLN A N 1
ATOM 889 C CA . GLN A 1 116 ? -9.130 -6.396 9.629 1.00 98.19 116 GLN A CA 1
ATOM 890 C C . GLN A 1 116 ? -8.656 -6.402 8.170 1.00 98.19 116 GLN A C 1
ATOM 892 O O . GLN A 1 116 ? -9.472 -6.491 7.255 1.00 98.19 116 GLN A O 1
ATOM 897 N N . LEU A 1 117 ? -7.347 -6.298 7.937 1.00 98.38 117 LEU A N 1
ATOM 898 C CA . LEU A 1 117 ? -6.732 -6.374 6.613 1.00 98.38 117 LEU A CA 1
ATOM 899 C C . LEU A 1 117 ? -5.966 -7.689 6.401 1.00 98.38 117 LEU A C 1
ATOM 901 O O . LEU A 1 117 ? -5.200 -7.804 5.437 1.00 98.38 117 LEU A O 1
ATOM 905 N N . ALA A 1 118 ? -6.173 -8.693 7.260 1.00 97.81 118 ALA A N 1
ATOM 906 C CA . ALA A 1 118 ? -5.664 -10.038 7.038 1.00 97.81 118 ALA A CA 1
ATOM 907 C C . ALA A 1 118 ? -6.193 -10.585 5.699 1.00 97.81 118 ALA A C 1
ATOM 909 O O . ALA A 1 118 ? -7.393 -10.595 5.436 1.00 97.81 118 ALA A O 1
ATOM 910 N N . GLY A 1 119 ? -5.277 -11.010 4.825 1.00 96.69 119 GLY A N 1
ATOM 911 C CA . GLY A 1 119 ? -5.578 -11.413 3.443 1.00 96.69 119 GLY A CA 1
ATOM 912 C C . GLY A 1 119 ? -5.170 -10.388 2.377 1.00 96.69 119 GLY A C 1
ATOM 913 O O . GLY A 1 119 ? -5.147 -10.719 1.190 1.00 96.69 119 GLY A O 1
ATOM 914 N N . CYS A 1 120 ? -4.777 -9.173 2.775 1.00 96.75 120 CYS A N 1
ATOM 915 C CA . CYS A 1 120 ? -4.079 -8.248 1.882 1.00 96.75 120 CYS A CA 1
ATOM 916 C C . CYS A 1 120 ? -2.769 -8.879 1.370 1.00 96.75 120 CYS A C 1
ATOM 918 O O . CYS A 1 120 ? -2.165 -9.696 2.066 1.00 96.75 120 CYS A O 1
ATOM 920 N N . ASP A 1 121 ? -2.298 -8.491 0.177 1.00 98.31 121 ASP A N 1
ATOM 921 C CA . ASP A 1 121 ? -1.127 -9.139 -0.440 1.00 98.31 121 ASP A CA 1
ATOM 922 C C . ASP A 1 121 ? 0.112 -9.039 0.457 1.00 98.31 121 ASP A C 1
ATOM 924 O O . ASP A 1 121 ? 0.905 -9.978 0.558 1.00 98.31 121 ASP A O 1
ATOM 928 N N . ARG A 1 122 ? 0.294 -7.867 1.080 1.00 98.62 122 ARG A N 1
ATOM 929 C CA . ARG A 1 122 ? 1.348 -7.579 2.057 1.00 98.62 122 ARG A CA 1
ATOM 930 C C . ARG A 1 122 ? 0.847 -6.566 3.086 1.00 98.62 122 ARG A C 1
ATOM 932 O O . ARG A 1 122 ? -0.038 -5.758 2.813 1.00 98.62 122 ARG A O 1
ATOM 939 N N . LEU A 1 123 ? 1.484 -6.540 4.252 1.00 98.75 123 LEU A N 1
ATOM 940 C CA . LEU A 1 123 ? 1.291 -5.509 5.273 1.00 98.75 123 LEU A CA 1
ATOM 941 C C . LEU A 1 123 ? 2.672 -5.090 5.789 1.00 98.75 123 LEU A C 1
ATOM 943 O O . LEU A 1 123 ? 3.475 -5.942 6.164 1.00 98.75 123 LEU A O 1
ATOM 947 N N . THR A 1 124 ? 2.977 -3.789 5.785 1.00 98.56 124 THR A N 1
ATOM 948 C CA . THR A 1 124 ? 4.214 -3.267 6.392 1.00 98.56 124 THR A CA 1
ATOM 949 C C . THR A 1 124 ? 3.908 -2.734 7.786 1.00 98.56 124 THR A C 1
ATOM 951 O O . THR A 1 124 ? 3.193 -1.744 7.955 1.00 98.56 124 THR A O 1
ATOM 954 N N . ILE A 1 125 ? 4.460 -3.403 8.792 1.00 98.69 125 ILE A N 1
ATOM 955 C CA . ILE A 1 125 ? 4.084 -3.237 10.198 1.00 98.69 125 ILE A CA 1
ATOM 956 C C . ILE A 1 125 ? 5.305 -2.738 10.983 1.00 98.69 125 ILE A C 1
ATOM 958 O O . ILE A 1 125 ? 6.436 -3.129 10.694 1.00 98.69 125 ILE A O 1
ATOM 962 N N . SER A 1 126 ? 5.098 -1.820 11.932 1.00 98.38 126 SER A N 1
ATOM 963 C CA . SER A 1 126 ? 6.175 -1.351 12.810 1.00 98.38 126 SER A CA 1
ATOM 964 C C . SER A 1 126 ? 6.606 -2.457 13.784 1.00 98.38 126 SER A C 1
ATOM 966 O O . SER A 1 126 ? 5.779 -3.291 14.148 1.00 98.38 126 SER A O 1
ATOM 968 N N . PRO A 1 127 ? 7.861 -2.455 14.271 1.00 98.50 127 PRO A N 1
ATOM 969 C CA . PRO A 1 127 ? 8.316 -3.447 15.247 1.00 98.50 127 PRO A CA 1
ATOM 970 C C . PRO A 1 127 ? 7.439 -3.528 16.503 1.00 98.50 127 PRO A C 1
ATOM 972 O O . PRO A 1 127 ? 7.188 -4.614 17.003 1.00 98.50 127 PRO A O 1
ATOM 975 N N . GLU A 1 128 ? 6.924 -2.390 16.974 1.00 98.31 128 GLU A N 1
ATOM 976 C CA . GLU A 1 128 ? 6.020 -2.328 18.127 1.00 98.31 128 GLU A CA 1
ATOM 977 C C . GLU A 1 128 ? 4.714 -3.100 17.892 1.00 98.31 128 GLU A C 1
ATOM 979 O O . GLU A 1 128 ? 4.330 -3.923 18.716 1.00 98.31 128 GLU A O 1
ATOM 984 N N . LEU A 1 129 ? 4.047 -2.879 16.754 1.00 98.12 129 LEU A N 1
ATOM 985 C CA . LEU A 1 129 ? 2.800 -3.577 16.432 1.00 98.12 129 LEU A CA 1
ATOM 986 C C . LEU A 1 129 ? 3.044 -5.051 16.080 1.00 98.12 129 LEU A C 1
ATOM 988 O O . LEU A 1 129 ? 2.191 -5.885 16.358 1.00 98.12 129 LEU A O 1
ATOM 992 N N . LEU A 1 130 ? 4.209 -5.388 15.512 1.00 98.44 130 LEU A N 1
ATOM 993 C CA . LEU A 1 130 ? 4.620 -6.784 15.329 1.00 98.44 130 LEU A CA 1
ATOM 994 C C . LEU A 1 130 ? 4.782 -7.503 16.669 1.00 98.44 130 LEU A C 1
ATOM 996 O O . LEU A 1 130 ? 4.359 -8.648 16.786 1.00 98.44 130 LEU A O 1
ATOM 1000 N N . GLN A 1 131 ? 5.369 -6.841 17.671 1.00 98.19 131 GLN A N 1
ATOM 1001 C CA . GLN A 1 131 ? 5.498 -7.419 19.006 1.00 98.19 131 GLN A CA 1
ATOM 1002 C C . GLN A 1 131 ? 4.122 -7.637 19.642 1.00 98.19 131 GLN A C 1
ATOM 1004 O O . GLN A 1 131 ? 3.861 -8.725 20.135 1.00 98.19 131 GLN A O 1
ATOM 1009 N N . GLN A 1 132 ? 3.219 -6.655 19.545 1.00 97.62 132 GLN A N 1
ATOM 1010 C CA . GLN A 1 132 ? 1.846 -6.802 20.044 1.00 97.62 132 GLN A CA 1
ATOM 1011 C C . GLN A 1 132 ? 1.120 -7.990 19.398 1.00 97.62 132 GLN A C 1
ATOM 1013 O O . GLN A 1 132 ? 0.529 -8.788 20.113 1.00 97.62 132 GLN A O 1
ATOM 1018 N N . LEU A 1 133 ? 1.225 -8.155 18.072 1.00 97.25 133 LEU A N 1
ATOM 1019 C CA . LEU A 1 133 ? 0.673 -9.321 17.367 1.00 97.25 133 LEU A CA 1
ATOM 1020 C C . LEU A 1 133 ? 1.319 -10.643 17.799 1.00 97.25 133 LEU A C 1
ATOM 1022 O O . LEU A 1 133 ? 0.662 -11.674 17.786 1.00 97.25 133 LEU A O 1
ATOM 1026 N N . SER A 1 134 ? 2.613 -10.635 18.130 1.00 97.12 134 SER A N 1
ATOM 1027 C CA . SER A 1 134 ? 3.321 -11.833 18.593 1.00 97.12 134 SER A CA 1
ATOM 1028 C C . SER A 1 134 ? 2.942 -12.231 20.019 1.00 97.12 134 SER A C 1
ATOM 1030 O O . SER A 1 134 ? 3.052 -13.408 20.358 1.00 97.12 134 SER A O 1
ATOM 1032 N N . ASP A 1 135 ? 2.588 -11.258 20.857 1.00 96.62 135 ASP A N 1
ATOM 1033 C CA . ASP A 1 135 ? 2.212 -11.478 22.255 1.00 96.62 135 ASP A CA 1
ATOM 1034 C C . ASP A 1 135 ? 0.726 -11.841 22.394 1.00 96.62 135 ASP A C 1
ATOM 1036 O O . ASP A 1 135 ? 0.343 -12.496 23.370 1.00 96.62 135 ASP A O 1
ATOM 1040 N N . ASP A 1 136 ? -0.094 -11.448 21.416 1.00 93.62 136 ASP A N 1
ATOM 1041 C CA . ASP A 1 136 ? -1.504 -11.807 21.342 1.00 93.62 136 ASP A CA 1
ATOM 1042 C C . ASP A 1 136 ? -1.678 -13.332 21.225 1.00 93.62 136 ASP A C 1
ATOM 1044 O O . ASP A 1 136 ? -1.106 -13.991 20.356 1.00 93.62 136 ASP A O 1
ATOM 1048 N N . GLN A 1 137 ? -2.453 -13.903 22.147 1.00 89.38 137 GLN A N 1
ATOM 1049 C CA . GLN A 1 137 ? -2.727 -15.341 22.209 1.00 89.38 137 GLN A CA 1
ATOM 1050 C C . GLN A 1 137 ? -3.969 -15.735 21.396 1.00 89.38 137 GLN A C 1
ATOM 1052 O O . GLN A 1 137 ? -4.258 -16.928 21.292 1.00 89.38 137 GLN A O 1
ATOM 1057 N N . GLY A 1 138 ? -4.669 -14.753 20.815 1.00 75.56 138 GLY A N 1
ATOM 1058 C CA . GLY A 1 138 ? -5.920 -14.948 20.092 1.00 75.56 138 GLY A CA 1
ATOM 1059 C C . GLY A 1 138 ? -7.098 -15.338 20.992 1.00 75.56 138 GLY A C 1
ATOM 1060 O O . GLY A 1 138 ? -6.934 -15.760 22.140 1.00 75.56 138 GLY A O 1
ATOM 1061 N N . GLU A 1 139 ? -8.299 -15.206 20.430 1.00 53.47 139 GLU A N 1
ATOM 1062 C CA . GLU A 1 139 ? -9.473 -16.017 20.788 1.00 53.47 139 GLU A CA 1
ATOM 1063 C C . GLU A 1 139 ? -9.649 -17.148 19.767 1.00 53.47 139 GLU A C 1
ATOM 1065 O O . GLU A 1 139 ? -9.462 -16.888 18.553 1.00 53.47 139 GLU A O 1
#

Sequence (139 aa):
YDAAGVSKDRVLIKLASTCEGIRAAEQLEKEGIQTNLTLLFSFAQAQACADAGVFLISPFVGRIYDWYKKSTGTDYVGAEDPGVQSVTRIYNYYKANGYNTVVMGASFRNIGQIEQLAGCDRLTISPELLQQLSDDQGE

Foldseek 3Di:
DVVVVDDQVVDAAEFELDPVRLVVQLVCVVVVRAYEHEPDADPVSLVSNLVSLHQEYEQEQVVQQVVCCVVVVDHAFACRRVSLVRLVVSQCVCVVVVGNYAYEYEHDDELSSVVSCPVRRHYDDDPVRVVVVVPDPDD

Secondary structure (DSSP, 8-state):
-GGGT--GGG--EEEE-SHHHHHHHHHHHHTT--EEEEEE-SHHHHHHHHHTT-SEEEEBHHHHHHHHHHHH-----GGG-HHHHHHHHHHHHHHHTT---EEEEB--SSHHHHHTTTTSSEE---HHHHHHHHH----

Radius of gyration: 15.99 Å; chains: 1; bounding box: 43×32×41 Å